Protein AF-A0A6M0RK38-F1 (afdb_monomer_lite)

Structure (mmCIF, N/CA/C/O backbone):
data_AF-A0A6M0RK38-F1
#
_entry.id   AF-A0A6M0RK38-F1
#
loop_
_atom_site.group_PDB
_atom_site.id
_atom_site.type_symbol
_atom_site.label_atom_id
_atom_site.label_alt_id
_atom_site.label_comp_id
_atom_site.label_asym_id
_atom_site.label_entity_id
_atom_site.label_seq_id
_atom_site.pdbx_PDB_ins_code
_atom_site.Cartn_x
_atom_site.Cartn_y
_atom_site.Cartn_z
_atom_site.occupancy
_atom_site.B_iso_or_equiv
_atom_site.auth_seq_id
_atom_site.auth_comp_id
_atom_site.auth_asym_id
_atom_site.auth_atom_id
_atom_site.pdbx_PDB_model_num
ATOM 1 N N . MET A 1 1 ? 7.622 -16.762 -21.973 1.00 44.66 1 MET A N 1
ATOM 2 C CA . MET A 1 1 ? 7.131 -17.547 -20.820 1.00 44.66 1 MET A CA 1
ATOM 3 C C . MET A 1 1 ? 8.033 -17.258 -19.632 1.00 44.66 1 MET A C 1
ATOM 5 O O . MET A 1 1 ? 9.150 -17.745 -19.630 1.00 44.66 1 MET A O 1
ATOM 9 N N . ALA A 1 2 ? 7.574 -16.433 -18.690 1.00 40.94 2 ALA A N 1
ATOM 10 C CA . ALA A 1 2 ? 8.084 -16.343 -17.318 1.00 40.94 2 ALA A CA 1
ATOM 11 C C . ALA A 1 2 ? 7.097 -15.469 -16.528 1.00 40.94 2 ALA A C 1
ATOM 13 O O . ALA A 1 2 ? 7.262 -14.258 -16.423 1.00 40.94 2 ALA A O 1
ATOM 14 N N . LYS A 1 3 ? 5.997 -16.068 -16.053 1.00 40.94 3 LYS A N 1
ATOM 15 C CA . LYS A 1 3 ? 5.196 -15.450 -14.992 1.00 40.94 3 LYS A CA 1
ATOM 16 C C . LYS A 1 3 ? 6.088 -15.484 -13.759 1.00 40.94 3 LYS A C 1
ATOM 18 O O . LYS A 1 3 ? 6.317 -16.564 -13.221 1.00 40.94 3 LYS A O 1
ATOM 23 N N . ALA A 1 4 ? 6.645 -14.340 -13.374 1.00 44.41 4 ALA A N 1
ATOM 24 C CA . ALA A 1 4 ? 7.278 -14.198 -12.076 1.00 44.41 4 ALA A CA 1
ATOM 25 C C . ALA A 1 4 ? 6.180 -14.431 -11.034 1.00 44.41 4 ALA A C 1
ATOM 27 O O . ALA A 1 4 ? 5.378 -13.549 -10.736 1.00 44.41 4 ALA A O 1
ATOM 28 N N . HIS A 1 5 ? 6.081 -15.672 -10.562 1.00 39.94 5 HIS A N 1
ATOM 29 C CA . HIS A 1 5 ? 5.394 -15.975 -9.326 1.00 39.94 5 HIS A CA 1
ATOM 30 C C . HIS A 1 5 ? 6.146 -15.191 -8.261 1.00 39.94 5 HIS A C 1
ATOM 32 O O . HIS A 1 5 ? 7.254 -15.561 -7.870 1.00 39.94 5 HIS A O 1
ATOM 38 N N . LEU A 1 6 ? 5.571 -14.057 -7.862 1.00 39.75 6 LEU A N 1
ATOM 39 C CA . LEU A 1 6 ? 5.964 -13.342 -6.665 1.00 39.75 6 LEU A CA 1
ATOM 40 C C . LEU A 1 6 ? 5.599 -14.266 -5.498 1.00 39.75 6 LEU A C 1
ATOM 42 O O . LEU A 1 6 ? 4.531 -14.173 -4.900 1.00 39.75 6 LEU A O 1
ATOM 46 N N . THR A 1 7 ? 6.443 -15.267 -5.267 1.00 42.00 7 THR A N 1
ATOM 47 C CA . THR A 1 7 ? 6.364 -16.152 -4.113 1.00 42.00 7 THR A CA 1
ATOM 48 C C . THR A 1 7 ? 6.836 -15.297 -2.954 1.00 42.00 7 THR A C 1
ATOM 50 O O . THR A 1 7 ? 8.022 -15.242 -2.643 1.00 42.00 7 THR A O 1
ATOM 53 N N . VAL A 1 8 ? 5.912 -14.515 -2.401 1.00 48.44 8 VAL A N 1
ATOM 54 C CA . VAL A 1 8 ? 6.134 -13.795 -1.154 1.00 48.44 8 VAL A CA 1
ATOM 55 C C . VAL A 1 8 ? 6.441 -14.874 -0.123 1.00 48.44 8 VAL A C 1
ATOM 57 O O . VAL A 1 8 ? 5.576 -15.691 0.199 1.00 48.44 8 VAL A O 1
ATOM 60 N N . ALA A 1 9 ? 7.699 -14.942 0.316 1.00 40.38 9 ALA A N 1
ATO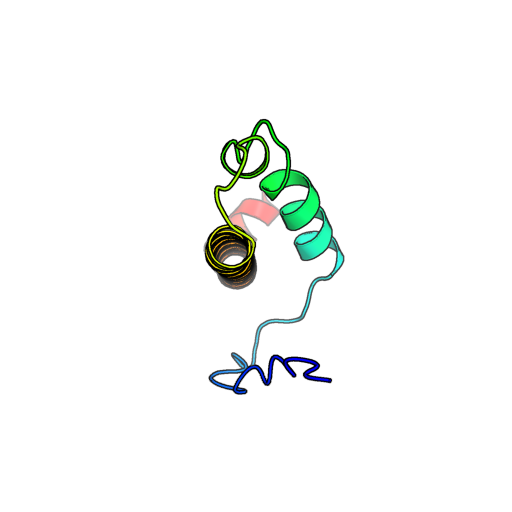M 61 C CA . ALA A 1 9 ? 8.087 -15.799 1.421 1.00 40.38 9 ALA A CA 1
ATOM 62 C C . ALA A 1 9 ? 7.178 -15.447 2.612 1.00 40.38 9 ALA A C 1
ATOM 64 O O . ALA A 1 9 ? 7.020 -14.258 2.908 1.00 40.38 9 ALA A O 1
ATOM 65 N N . PRO A 1 10 ? 6.536 -16.429 3.269 1.00 44.25 10 PRO A N 1
ATOM 66 C CA . PRO A 1 10 ? 5.641 -16.185 4.391 1.00 44.25 10 PRO A CA 1
ATOM 67 C C . PRO A 1 10 ? 6.478 -15.905 5.644 1.00 44.25 10 PRO A C 1
ATOM 69 O O . PRO A 1 10 ? 6.384 -16.604 6.647 1.00 44.25 10 PRO A O 1
ATOM 72 N N . GLU A 1 11 ? 7.364 -14.918 5.578 1.00 43.84 11 GLU A N 1
ATOM 73 C CA . GLU A 1 11 ? 8.113 -14.465 6.735 1.00 43.84 11 GLU A CA 1
ATOM 74 C C . GLU A 1 11 ? 7.219 -13.502 7.519 1.00 43.84 11 GLU A C 1
ATOM 76 O O . GLU A 1 11 ? 6.844 -12.431 7.043 1.00 43.84 11 GLU A O 1
ATOM 81 N N . ALA A 1 12 ? 6.844 -13.952 8.719 1.00 45.69 12 ALA A N 1
ATOM 82 C CA . ALA A 1 12 ? 6.070 -13.232 9.724 1.00 45.69 12 ALA A CA 1
ATOM 83 C C . ALA A 1 12 ? 4.649 -12.820 9.290 1.00 45.69 12 ALA A C 1
ATOM 85 O O . ALA A 1 12 ? 4.329 -11.642 9.127 1.00 45.69 12 ALA A O 1
ATOM 86 N N . TYR A 1 13 ? 3.737 -13.796 9.223 1.00 47.81 13 TYR A N 1
ATOM 87 C CA . TYR A 1 13 ? 2.343 -13.501 9.566 1.00 47.81 13 TYR A CA 1
ATOM 88 C C . TYR A 1 13 ? 2.330 -13.084 11.047 1.00 47.81 13 TYR A C 1
ATOM 90 O O . TYR A 1 13 ? 2.372 -13.936 11.934 1.00 47.81 13 TYR A O 1
ATOM 98 N N . GLU A 1 14 ? 2.365 -11.778 11.329 1.00 55.91 14 GLU A N 1
ATOM 99 C CA . GLU A 1 14 ? 2.142 -11.254 12.679 1.00 55.91 14 GLU A CA 1
ATOM 100 C C . GLU A 1 14 ? 0.756 -11.730 13.135 1.00 55.91 14 GLU A C 1
ATOM 102 O O . GLU A 1 14 ? -0.269 -11.295 12.612 1.00 55.91 14 GLU A O 1
ATOM 107 N N . SER A 1 15 ? 0.725 -12.678 14.074 1.00 52.97 15 SER A N 1
ATOM 108 C CA . SER A 1 15 ? -0.436 -13.505 14.435 1.00 52.97 15 SER A CA 1
ATOM 109 C C . SER A 1 15 ? -1.561 -12.766 15.182 1.00 52.97 15 SER A C 1
ATOM 111 O O . SER A 1 15 ? -2.266 -13.369 15.987 1.00 52.97 15 SER A O 1
ATOM 113 N N . GLY A 1 16 ? -1.738 -11.466 14.949 1.00 61.38 16 GLY A N 1
ATOM 114 C CA . GLY A 1 16 ? -2.728 -10.630 15.635 1.00 61.38 16 GLY A CA 1
ATOM 115 C C . GLY A 1 16 ? -3.270 -9.453 14.826 1.00 61.38 16 GLY A C 1
ATOM 116 O O . GLY A 1 16 ? -4.125 -8.727 15.330 1.00 61.38 16 GLY A O 1
ATOM 117 N N . LEU A 1 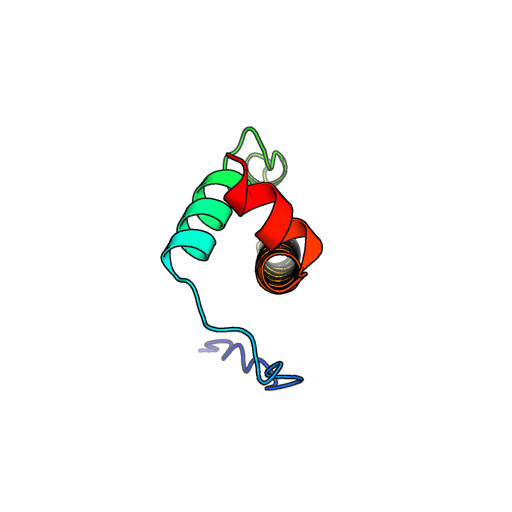17 ? -2.811 -9.237 13.590 1.00 68.56 17 LEU A N 1
ATOM 118 C CA . LEU A 1 17 ? -3.350 -8.183 12.732 1.00 68.56 17 LEU A CA 1
ATOM 119 C C . LEU A 1 17 ? -4.461 -8.755 11.847 1.00 68.56 17 LEU A C 1
ATOM 121 O O . LEU A 1 17 ? -4.218 -9.603 10.991 1.00 68.56 17 LEU A O 1
ATOM 125 N N . VAL A 1 18 ? -5.693 -8.289 12.060 1.00 81.75 18 VAL A N 1
ATOM 126 C CA . VAL A 1 18 ? -6.828 -8.619 11.190 1.00 81.75 18 VAL A CA 1
ATOM 127 C C . VAL A 1 18 ? -6.726 -7.774 9.924 1.00 81.75 18 VAL A C 1
ATOM 129 O O . VAL A 1 18 ? -6.555 -6.557 10.005 1.00 81.75 18 VAL A O 1
ATOM 132 N N . TRP A 1 19 ? -6.831 -8.421 8.763 1.00 83.75 19 TRP A N 1
ATOM 133 C CA . TRP A 1 19 ? -6.898 -7.728 7.481 1.00 83.75 19 TRP A CA 1
ATOM 134 C C . TRP A 1 19 ? -8.149 -6.842 7.416 1.00 83.75 19 TRP A C 1
ATOM 136 O O . TRP A 1 19 ? -9.279 -7.325 7.424 1.00 83.75 19 TRP A O 1
ATOM 146 N N . ASP A 1 20 ? -7.918 -5.540 7.349 1.00 88.38 20 ASP A N 1
ATOM 147 C CA . ASP A 1 20 ? -8.886 -4.493 7.044 1.00 88.38 20 ASP A CA 1
ATOM 148 C C . ASP A 1 20 ? -8.702 -4.055 5.579 1.00 88.38 20 ASP A C 1
ATOM 150 O O . ASP A 1 20 ? -7.769 -3.313 5.252 1.00 88.38 20 ASP A O 1
ATOM 154 N N . GLU A 1 21 ? -9.558 -4.570 4.694 1.00 88.00 21 GLU A N 1
ATOM 155 C CA . GLU A 1 21 ? -9.536 -4.279 3.255 1.00 88.00 21 GLU A CA 1
ATOM 156 C C . GLU A 1 21 ? -9.904 -2.824 2.949 1.00 88.00 21 GLU A C 1
ATOM 158 O O . GLU A 1 21 ? -9.327 -2.214 2.045 1.00 88.00 21 GLU A O 1
ATOM 163 N N . ALA A 1 22 ? -10.840 -2.251 3.711 1.00 89.12 22 ALA A N 1
ATOM 164 C CA . ALA A 1 22 ? -11.303 -0.883 3.512 1.00 89.12 22 ALA A CA 1
ATOM 165 C C . ALA A 1 22 ? -10.178 0.110 3.821 1.00 89.12 22 ALA A C 1
ATOM 167 O O . ALA A 1 22 ? -9.877 0.970 2.992 1.00 89.12 22 ALA A O 1
ATOM 168 N N . LEU A 1 23 ? -9.487 -0.080 4.950 1.00 89.31 23 LEU A N 1
ATOM 169 C CA . LEU A 1 23 ? -8.306 0.709 5.300 1.00 89.31 23 LEU A CA 1
ATOM 170 C C . LEU A 1 23 ? -7.206 0.578 4.243 1.00 89.31 23 LEU A C 1
ATOM 172 O O . LEU A 1 23 ? -6.600 1.575 3.855 1.00 89.31 23 LEU A O 1
ATOM 176 N N . PHE A 1 24 ? -6.922 -0.643 3.782 1.00 92.31 24 PHE A N 1
ATOM 177 C CA . PHE A 1 24 ? -5.891 -0.841 2.767 1.00 92.31 24 PHE A CA 1
ATOM 178 C C . PHE A 1 24 ? -6.248 -0.132 1.455 1.00 92.31 24 PHE A C 1
ATOM 180 O O . PHE A 1 24 ? -5.398 0.531 0.862 1.00 92.31 24 PHE A O 1
ATOM 187 N N . THR A 1 25 ? -7.508 -0.228 1.030 1.00 91.19 25 THR A N 1
ATOM 188 C CA . THR A 1 25 ? -8.019 0.426 -0.181 1.00 91.19 25 THR A CA 1
ATOM 189 C C . THR A 1 25 ? -7.925 1.945 -0.075 1.00 91.19 25 THR A C 1
ATOM 191 O O . THR A 1 25 ? -7.440 2.599 -0.998 1.00 91.19 25 THR A O 1
ATOM 194 N N . GLU A 1 26 ? -8.322 2.514 1.063 1.00 93.06 26 GLU A N 1
ATOM 195 C CA . GLU A 1 26 ? -8.223 3.950 1.324 1.00 93.06 26 GLU A CA 1
ATOM 196 C C . GLU A 1 26 ? -6.762 4.424 1.279 1.00 93.06 26 GLU A C 1
ATOM 198 O O . GLU A 1 26 ? -6.432 5.372 0.557 1.00 93.06 26 GLU A O 1
ATOM 203 N N . LEU A 1 27 ? -5.862 3.712 1.965 1.00 92.81 27 LEU A N 1
ATOM 204 C CA . LEU A 1 27 ? -4.430 4.010 1.951 1.00 92.81 27 LEU A CA 1
ATOM 205 C C . LEU A 1 27 ? -3.847 3.924 0.548 1.00 92.81 27 LEU A C 1
ATOM 207 O O . LEU A 1 27 ? -3.141 4.840 0.145 1.00 92.81 27 LEU A O 1
ATOM 211 N N . ALA A 1 28 ? -4.150 2.870 -0.209 1.00 92.56 28 ALA A N 1
ATOM 212 C CA . ALA A 1 28 ? -3.668 2.721 -1.577 1.00 92.56 28 ALA A CA 1
ATOM 213 C C . ALA A 1 28 ? -4.168 3.871 -2.463 1.00 92.56 28 ALA A C 1
ATOM 215 O O . ALA A 1 28 ? -3.385 4.473 -3.196 1.00 92.56 28 ALA A O 1
ATOM 216 N N . SER A 1 29 ? -5.453 4.221 -2.341 1.00 91.38 29 SER A N 1
ATOM 217 C CA . SER A 1 29 ? -6.078 5.289 -3.124 1.00 91.38 29 SER A CA 1
ATOM 218 C C . SER A 1 29 ? -5.510 6.675 -2.829 1.00 91.38 29 SER A C 1
ATOM 220 O O . SER A 1 29 ? -5.525 7.523 -3.714 1.00 91.38 29 SER A O 1
ATOM 222 N N . THR A 1 30 ? -5.003 6.899 -1.613 1.00 89.88 30 THR A N 1
ATOM 223 C CA . THR A 1 30 ? -4.383 8.162 -1.188 1.00 89.88 30 THR A CA 1
ATOM 224 C C . THR A 1 30 ? -2.890 8.177 -1.501 1.00 89.88 30 THR A C 1
ATOM 226 O O . THR A 1 30 ? -2.377 9.130 -2.078 1.00 89.88 30 THR A O 1
ATOM 229 N N . PHE A 1 31 ? -2.185 7.101 -1.157 1.00 89.88 31 PHE A N 1
ATOM 230 C CA . PHE A 1 31 ? -0.740 6.976 -1.318 1.00 89.88 31 PHE A CA 1
ATOM 231 C C . PHE A 1 31 ? -0.319 7.002 -2.788 1.00 89.88 31 PHE A C 1
ATOM 233 O O . PHE A 1 31 ? 0.715 7.569 -3.117 1.00 89.88 31 PHE A O 1
ATOM 240 N N . LEU A 1 32 ? -1.126 6.424 -3.682 1.00 89.19 32 LEU A N 1
ATOM 241 C CA . LEU A 1 32 ? -0.840 6.383 -5.118 1.00 89.19 32 LEU A CA 1
ATOM 242 C C . LEU A 1 32 ? -1.369 7.606 -5.882 1.00 89.19 32 LEU A C 1
ATOM 244 O O . LEU A 1 32 ? -1.297 7.636 -7.111 1.00 89.19 32 LEU A O 1
ATOM 248 N N . GLN A 1 33 ? -1.893 8.628 -5.196 1.00 88.88 33 GLN A N 1
ATOM 249 C CA . GLN A 1 33 ? -2.259 9.872 -5.873 1.00 88.88 33 GLN A CA 1
ATOM 250 C C . GLN A 1 33 ? -0.998 10.559 -6.408 1.00 88.88 33 GLN A C 1
ATOM 252 O O . GLN A 1 33 ? -0.016 10.672 -5.673 1.00 88.88 33 GLN A O 1
ATOM 257 N N . PRO A 1 34 ? -1.016 11.109 -7.636 1.00 84.56 34 PRO A N 1
ATOM 258 C CA . PRO A 1 34 ? 0.142 11.808 -8.198 1.00 84.56 34 PRO A CA 1
ATOM 259 C C . PRO A 1 34 ? 0.642 12.980 -7.340 1.00 84.56 34 PRO A C 1
ATOM 261 O O . PRO A 1 34 ? 1.833 13.280 -7.336 1.00 84.56 34 PRO A O 1
ATOM 264 N N . SER A 1 35 ? -0.260 13.632 -6.598 1.00 85.81 35 SER A N 1
ATOM 265 C CA . SER A 1 35 ? 0.058 14.709 -5.651 1.00 85.81 35 SER A CA 1
ATOM 266 C C . SER A 1 35 ? 0.849 14.229 -4.432 1.00 85.81 35 SER A C 1
ATOM 268 O O . SER A 1 35 ? 1.639 14.992 -3.883 1.00 85.81 35 SER A O 1
ATOM 270 N N . VAL A 1 36 ? 0.635 12.982 -4.007 1.00 84.12 36 VAL A N 1
ATOM 271 C CA . VAL A 1 36 ? 1.290 12.362 -2.846 1.00 84.12 36 VAL A CA 1
ATOM 272 C C . VAL A 1 36 ? 2.562 11.634 -3.270 1.00 84.12 36 VAL A C 1
ATOM 274 O O . VAL A 1 36 ? 3.569 11.704 -2.566 1.00 84.12 36 VAL A O 1
ATOM 277 N N . GLN A 1 37 ? 2.544 10.999 -4.445 1.00 86.94 37 GLN A N 1
ATOM 278 C CA . GLN A 1 37 ? 3.655 10.218 -4.973 1.00 86.94 37 GLN A CA 1
ATOM 279 C C . GLN A 1 37 ? 4.105 10.722 -6.356 1.00 86.94 37 GLN A C 1
ATOM 281 O O . GLN A 1 37 ? 3.772 10.124 -7.383 1.00 86.94 37 GLN A O 1
ATOM 286 N N . PRO A 1 38 ? 4.942 11.775 -6.406 1.00 83.94 38 PRO A N 1
ATOM 287 C CA . PRO A 1 38 ? 5.412 12.369 -7.660 1.00 83.94 38 PRO A CA 1
ATOM 288 C C . PRO A 1 38 ? 6.188 11.395 -8.553 1.00 83.94 38 PRO A C 1
ATOM 290 O O . PRO A 1 38 ? 6.211 11.559 -9.768 1.00 83.94 38 PRO A O 1
ATOM 293 N N . LEU A 1 39 ? 6.798 10.358 -7.963 1.00 79.94 39 LEU A N 1
ATOM 294 C CA . LEU A 1 39 ? 7.526 9.320 -8.701 1.00 79.94 39 LEU A CA 1
ATOM 295 C C . LEU A 1 39 ? 6.638 8.577 -9.709 1.00 79.94 39 LEU A C 1
ATOM 297 O O . LEU A 1 39 ? 7.154 8.103 -10.711 1.00 79.94 39 LEU A O 1
ATOM 301 N N . LEU A 1 40 ? 5.320 8.514 -9.485 1.00 80.69 40 LEU A N 1
ATOM 302 C CA . LEU A 1 40 ? 4.375 7.908 -10.429 1.00 80.69 40 LEU A CA 1
ATOM 303 C C . LEU A 1 40 ? 4.128 8.774 -11.674 1.00 80.69 40 LEU A C 1
ATOM 305 O O . LEU A 1 40 ? 3.661 8.264 -12.688 1.00 80.69 40 LEU A O 1
ATOM 309 N N . ALA A 1 41 ? 4.423 10.075 -11.606 1.00 80.19 41 ALA A N 1
ATOM 310 C CA . ALA A 1 41 ? 4.262 11.007 -12.721 1.00 80.19 41 ALA A CA 1
ATOM 311 C C . ALA A 1 41 ? 5.532 11.138 -13.582 1.00 80.19 41 ALA A C 1
ATOM 313 O O . ALA A 1 41 ? 5.502 11.790 -14.628 1.00 80.19 41 ALA A O 1
ATOM 314 N N . SER A 1 42 ? 6.643 10.532 -13.155 1.00 82.88 42 SER A N 1
ATOM 315 C CA . SER A 1 42 ? 7.922 10.596 -13.858 1.00 82.88 42 SER A CA 1
ATOM 316 C C . SER A 1 42 ? 8.058 9.471 -14.889 1.00 82.88 42 SER A C 1
ATOM 318 O O . SER A 1 42 ? 7.698 8.329 -14.604 1.00 82.88 42 SER A O 1
ATOM 320 N N . PRO A 1 43 ? 8.612 9.747 -16.082 1.00 87.00 43 PRO A N 1
ATOM 321 C CA . PRO A 1 43 ? 8.987 8.693 -17.013 1.00 87.00 43 PRO A CA 1
ATOM 322 C C . PRO A 1 43 ? 10.194 7.906 -16.480 1.00 87.00 43 PRO A C 1
ATOM 324 O O . PRO A 1 43 ? 11.133 8.492 -15.941 1.00 87.00 43 PRO A O 1
ATOM 327 N N . PHE A 1 44 ? 10.192 6.589 -16.691 1.00 90.06 44 PHE A N 1
ATOM 328 C CA . PHE A 1 44 ? 11.311 5.698 -16.366 1.00 90.06 44 PHE A CA 1
ATOM 329 C C . PHE A 1 44 ? 12.074 5.305 -17.634 1.00 90.06 44 PHE A C 1
ATOM 331 O O . PHE A 1 44 ? 11.475 5.147 -18.701 1.00 90.06 44 PHE A O 1
ATOM 338 N N . ALA A 1 45 ? 13.393 5.129 -17.531 1.00 89.31 45 ALA A N 1
ATOM 339 C CA . ALA A 1 45 ? 14.246 4.807 -18.674 1.00 89.31 45 ALA A CA 1
ATOM 340 C C . ALA A 1 45 ? 14.084 3.349 -19.134 1.00 89.31 45 ALA A C 1
ATOM 342 O O . ALA A 1 45 ? 14.371 3.019 -20.285 1.00 89.31 45 ALA A O 1
ATOM 343 N N . SER A 1 46 ? 13.617 2.465 -18.248 1.00 93.81 46 SER A N 1
ATOM 344 C CA . SER A 1 46 ? 13.382 1.054 -18.553 1.00 93.81 46 SER A CA 1
ATOM 345 C C . SER A 1 46 ? 12.237 0.460 -17.732 1.00 93.81 46 SER A C 1
ATOM 347 O O . SER A 1 46 ? 11.825 1.004 -16.708 1.00 93.81 46 SER A O 1
ATOM 349 N N . ARG A 1 47 ? 11.738 -0.703 -18.172 1.00 91.50 47 ARG A N 1
ATOM 350 C CA . ARG A 1 47 ? 10.756 -1.486 -17.403 1.00 91.50 47 ARG A CA 1
ATOM 351 C C . ARG A 1 47 ? 11.324 -1.995 -16.080 1.00 91.50 47 ARG A C 1
ATOM 353 O O . ARG A 1 47 ? 10.591 -2.040 -15.101 1.00 91.50 47 ARG A O 1
ATOM 360 N N . ASP A 1 48 ? 12.603 -2.358 -16.055 1.00 92.75 48 ASP A N 1
ATOM 361 C CA . ASP A 1 48 ? 13.254 -2.877 -14.849 1.00 92.75 48 ASP A CA 1
ATOM 362 C C . ASP A 1 48 ? 13.364 -1.788 -13.777 1.00 92.75 48 ASP A C 1
ATOM 364 O O . ASP A 1 48 ? 13.091 -2.033 -12.606 1.00 92.75 48 ASP A O 1
ATOM 368 N N . GLU A 1 49 ? 13.679 -0.557 -14.186 1.00 89.38 49 GLU A N 1
ATOM 369 C CA . GLU A 1 49 ? 13.682 0.607 -13.297 1.00 89.38 49 GLU A CA 1
ATOM 370 C C . GLU A 1 49 ? 12.286 0.893 -12.725 1.00 89.38 49 GLU A C 1
ATOM 372 O O . GLU A 1 49 ? 12.142 1.061 -11.513 1.00 89.38 49 GLU A O 1
ATOM 377 N N . ALA A 1 50 ? 11.249 0.870 -13.570 1.00 89.50 50 ALA A N 1
ATOM 378 C CA . ALA A 1 50 ? 9.869 1.036 -13.119 1.00 89.50 50 ALA A CA 1
ATOM 379 C C . ALA A 1 50 ? 9.469 -0.048 -12.101 1.00 89.50 50 ALA A C 1
ATOM 381 O O . ALA A 1 50 ? 8.907 0.269 -11.056 1.00 89.50 50 ALA A O 1
ATOM 382 N N . ALA A 1 51 ? 9.830 -1.311 -12.349 1.00 90.38 51 ALA A N 1
ATOM 383 C CA . ALA A 1 51 ? 9.524 -2.4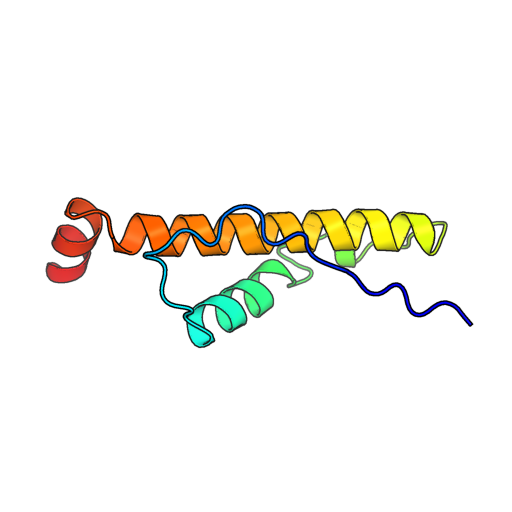25 -11.451 1.00 90.38 51 ALA A CA 1
ATOM 384 C C . ALA A 1 51 ? 10.207 -2.296 -10.075 1.00 90.38 51 ALA A C 1
ATOM 386 O O . ALA A 1 51 ? 9.615 -2.646 -9.052 1.00 90.38 51 ALA A O 1
ATOM 387 N N . ILE A 1 52 ? 11.437 -1.769 -10.023 1.00 91.44 52 ILE A N 1
ATOM 388 C CA . ILE A 1 52 ? 12.133 -1.494 -8.755 1.00 91.44 52 ILE A CA 1
ATOM 389 C C . ILE A 1 52 ? 11.365 -0.444 -7.948 1.00 91.44 52 ILE A C 1
ATOM 391 O O . ILE A 1 52 ? 11.132 -0.634 -6.751 1.00 91.44 52 ILE A O 1
ATOM 395 N N . VAL A 1 53 ? 10.949 0.645 -8.598 1.00 89.81 53 VAL A N 1
ATOM 396 C CA . VAL A 1 53 ? 10.186 1.718 -7.949 1.00 89.81 53 VAL A CA 1
ATOM 397 C C . VAL A 1 53 ? 8.818 1.211 -7.492 1.00 89.81 53 VAL A C 1
ATOM 399 O O . VAL A 1 53 ? 8.448 1.431 -6.341 1.00 89.81 53 VAL A O 1
ATOM 402 N N . GLU A 1 54 ? 8.099 0.459 -8.327 1.00 90.25 54 GLU A N 1
ATOM 403 C CA . GLU A 1 54 ? 6.836 -0.192 -7.951 1.00 90.25 54 GLU A CA 1
ATOM 404 C C . GLU A 1 54 ? 6.993 -1.070 -6.701 1.00 90.25 54 GLU A C 1
ATOM 406 O O . GLU A 1 54 ? 6.192 -0.968 -5.769 1.00 90.25 54 GLU A O 1
ATOM 411 N N . GLY A 1 55 ? 8.055 -1.880 -6.629 1.00 89.94 55 GLY A N 1
ATOM 412 C CA . GLY A 1 55 ? 8.350 -2.711 -5.460 1.00 89.94 55 GLY A CA 1
ATOM 413 C C . GLY A 1 55 ? 8.586 -1.894 -4.185 1.00 89.94 55 GLY A C 1
ATOM 414 O O . GLY A 1 55 ? 8.058 -2.227 -3.121 1.00 89.94 55 GLY A O 1
ATOM 415 N N . GLN A 1 56 ? 9.325 -0.787 -4.283 1.00 90.12 56 GLN A N 1
ATOM 416 C CA . GLN A 1 56 ? 9.564 0.122 -3.156 1.00 90.12 56 GLN A CA 1
ATOM 417 C C . GLN A 1 56 ? 8.274 0.803 -2.676 1.00 90.12 56 GLN A C 1
ATOM 419 O O . GLN A 1 56 ? 8.052 0.938 -1.467 1.00 90.12 56 GLN A O 1
ATOM 424 N N . LEU A 1 57 ? 7.403 1.203 -3.607 1.00 90.69 57 LEU A N 1
ATOM 425 C CA . LEU A 1 57 ? 6.102 1.796 -3.295 1.00 90.69 57 LEU A CA 1
ATOM 426 C C . LEU A 1 57 ? 5.179 0.790 -2.611 1.00 90.69 57 LEU A C 1
ATOM 428 O O . LEU A 1 57 ? 4.612 1.098 -1.562 1.00 90.69 57 LEU A O 1
ATOM 432 N N . ALA A 1 58 ? 5.086 -0.428 -3.148 1.00 90.25 58 ALA A N 1
ATOM 433 C CA . ALA A 1 58 ? 4.303 -1.504 -2.554 1.00 90.25 58 ALA A CA 1
ATOM 434 C C . ALA A 1 58 ? 4.772 -1.815 -1.123 1.00 90.25 58 ALA A C 1
ATOM 436 O O . ALA A 1 58 ? 3.954 -1.903 -0.204 1.00 90.25 58 ALA A O 1
ATOM 437 N N . GLN A 1 59 ? 6.087 -1.897 -0.898 1.00 89.75 59 GLN A N 1
ATOM 438 C CA . GLN A 1 59 ? 6.640 -2.129 0.436 1.00 89.75 59 GLN A CA 1
ATOM 439 C C . GLN A 1 59 ? 6.313 -0.982 1.403 1.00 89.75 59 GLN A C 1
ATOM 441 O O . GLN A 1 59 ? 5.966 -1.222 2.561 1.00 89.75 59 GLN A O 1
ATOM 446 N N . SER A 1 60 ? 6.396 0.264 0.936 1.00 89.81 60 SER A N 1
ATOM 447 C CA . SER A 1 60 ? 6.089 1.452 1.740 1.00 89.81 60 SER A CA 1
ATOM 448 C C . SER A 1 60 ? 4.614 1.505 2.142 1.00 89.81 60 SER A C 1
ATOM 450 O O . SER A 1 60 ? 4.300 1.785 3.304 1.00 89.81 60 SER A O 1
ATOM 452 N N . LEU A 1 61 ? 3.713 1.165 1.217 1.00 90.44 61 LEU A N 1
ATOM 453 C CA . LEU A 1 61 ? 2.279 1.061 1.474 1.00 90.44 61 LEU A CA 1
ATOM 454 C C . LEU A 1 61 ? 1.978 -0.020 2.521 1.00 90.44 61 LEU A C 1
ATOM 456 O O . LEU A 1 61 ? 1.311 0.258 3.517 1.00 90.44 61 LEU A O 1
ATOM 460 N N . VAL A 1 62 ? 2.527 -1.227 2.350 1.00 90.56 62 VAL A N 1
ATOM 461 C CA . VAL A 1 62 ? 2.339 -2.339 3.298 1.00 90.56 62 VAL A CA 1
ATOM 462 C C . VAL A 1 62 ? 2.884 -1.991 4.685 1.00 90.56 62 VAL A C 1
ATOM 464 O O . VAL A 1 62 ? 2.230 -2.261 5.691 1.00 90.56 62 VAL A O 1
ATOM 467 N N . ASN A 1 63 ? 4.050 -1.349 4.763 1.00 90.25 63 ASN A N 1
ATOM 468 C CA . ASN A 1 63 ? 4.625 -0.911 6.036 1.00 90.25 63 ASN A CA 1
ATOM 469 C C . ASN A 1 63 ? 3.744 0.131 6.738 1.00 90.25 63 ASN A C 1
ATOM 471 O O . ASN A 1 63 ? 3.572 0.078 7.956 1.00 90.25 63 ASN A O 1
ATOM 475 N N . SER A 1 64 ? 3.170 1.061 5.974 1.00 89.94 64 SER A N 1
ATOM 476 C CA . SER A 1 64 ? 2.272 2.093 6.502 1.00 89.94 64 SER A CA 1
ATOM 477 C C . SER A 1 64 ? 0.972 1.478 7.014 1.00 89.94 64 SER A C 1
ATOM 479 O O . SER A 1 64 ? 0.552 1.765 8.132 1.00 89.94 64 SER A O 1
ATOM 481 N N . TYR A 1 65 ? 0.393 0.559 6.243 1.00 91.25 65 TYR A N 1
ATOM 482 C CA . TYR A 1 65 ? -0.778 -0.211 6.641 1.00 91.25 65 TYR A CA 1
ATOM 483 C C . TYR A 1 65 ? -0.550 -0.986 7.946 1.00 91.25 65 TYR A C 1
ATOM 485 O O . TYR A 1 65 ? -1.317 -0.832 8.897 1.00 91.25 65 TYR A O 1
ATOM 493 N N . ARG A 1 66 ? 0.549 -1.750 8.037 1.00 88.62 66 ARG A N 1
ATOM 494 C CA . ARG A 1 66 ? 0.911 -2.496 9.254 1.00 88.62 66 ARG A CA 1
ATOM 495 C C . ARG A 1 66 ? 1.062 -1.578 10.459 1.00 88.62 66 ARG A C 1
ATOM 497 O O . ARG A 1 66 ? 0.510 -1.870 11.514 1.00 88.62 66 ARG A O 1
ATOM 504 N N . ARG A 1 67 ? 1.746 -0.441 10.294 1.00 88.31 67 ARG A N 1
ATOM 505 C CA . ARG A 1 67 ? 1.912 0.549 11.365 1.00 88.31 67 ARG A CA 1
ATOM 506 C C . ARG A 1 67 ? 0.563 1.049 11.885 1.00 88.31 67 ARG A C 1
ATOM 508 O O . ARG A 1 67 ? 0.394 1.147 13.095 1.00 88.31 67 ARG A O 1
ATOM 515 N N . ILE A 1 68 ? -0.391 1.345 11.002 1.00 87.50 68 ILE A N 1
ATOM 516 C CA . ILE A 1 68 ? -1.725 1.814 11.405 1.00 87.50 68 ILE A CA 1
ATOM 517 C C . ILE A 1 68 ? -2.484 0.716 12.150 1.00 87.50 68 ILE A C 1
ATOM 519 O O . ILE A 1 68 ? -3.069 0.986 13.199 1.00 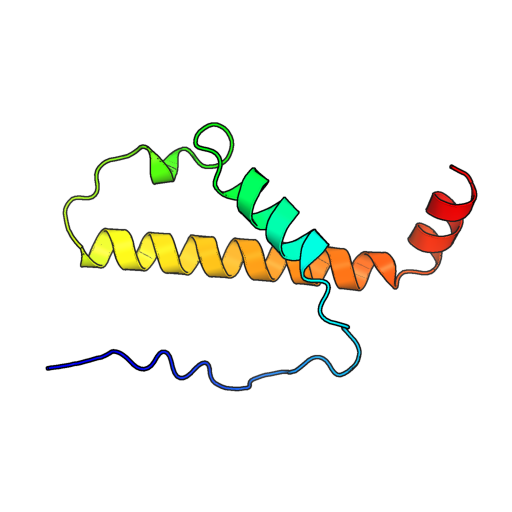87.50 68 ILE A O 1
ATOM 523 N N . LEU A 1 69 ? -2.445 -0.526 11.659 1.00 86.81 69 LEU A N 1
ATOM 524 C CA . LEU A 1 69 ? -3.073 -1.648 12.356 1.00 86.81 69 LEU A CA 1
ATOM 525 C C . LEU A 1 69 ? -2.482 -1.854 13.757 1.00 86.81 69 LEU A C 1
ATOM 527 O O . LEU A 1 69 ? -3.235 -2.014 14.714 1.00 86.81 69 LEU A O 1
ATOM 531 N N . GLN A 1 70 ? -1.157 -1.777 13.896 1.00 84.31 70 GLN A N 1
ATOM 532 C CA . GLN A 1 70 ? -0.475 -1.874 15.189 1.00 84.31 70 GLN A CA 1
ATOM 533 C C . GLN A 1 70 ? -0.856 -0.710 16.120 1.00 84.31 70 GLN A C 1
ATOM 535 O O . GLN A 1 70 ? -1.139 -0.924 17.295 1.00 84.31 70 GLN A O 1
ATOM 540 N N . GLN A 1 71 ? -0.936 0.521 15.605 1.00 82.50 71 GLN A N 1
ATOM 541 C CA . GLN A 1 71 ? -1.347 1.692 16.389 1.00 82.50 71 GLN A CA 1
ATOM 542 C C . GLN A 1 71 ? -2.795 1.603 16.878 1.00 82.50 71 GLN A C 1
ATOM 544 O O . GLN A 1 71 ? -3.075 2.009 18.000 1.00 82.50 71 GLN A O 1
ATOM 549 N N . ARG A 1 72 ? -3.716 1.035 16.090 1.00 78.06 72 ARG A N 1
ATOM 550 C CA . ARG A 1 72 ? -5.106 0.794 16.525 1.00 78.06 72 ARG A CA 1
ATOM 551 C C . ARG A 1 72 ? -5.207 -0.195 17.693 1.00 78.06 72 ARG A C 1
ATOM 553 O O . ARG A 1 72 ? -6.216 -0.204 18.398 1.00 78.06 72 ARG A O 1
ATOM 560 N N . GLN A 1 73 ? -4.182 -1.016 17.905 1.00 73.31 73 GLN A N 1
ATOM 561 C CA . GLN A 1 73 ? -4.081 -1.917 19.052 1.00 73.31 73 GLN A CA 1
ATOM 562 C C . GLN A 1 73 ? -3.424 -1.252 20.275 1.00 73.31 73 GLN A C 1
ATOM 564 O O . GLN A 1 73 ? -3.498 -1.809 21.369 1.00 73.31 73 GLN A O 1
ATOM 569 N N . ASP A 1 74 ? -2.820 -0.061 20.137 1.00 75.88 74 ASP A N 1
ATOM 570 C CA . ASP A 1 74 ? -2.291 0.695 21.279 1.00 75.88 74 ASP A CA 1
ATOM 571 C C . ASP A 1 74 ? -3.456 1.241 22.119 1.00 75.88 74 ASP A C 1
ATOM 573 O O . ASP A 1 74 ? -4.303 2.011 21.653 1.00 75.88 74 ASP A O 1
ATOM 577 N N . VAL A 1 75 ? -3.471 0.857 23.396 1.00 67.06 75 VAL A N 1
ATOM 578 C CA . VAL A 1 75 ? -4.487 1.239 24.386 1.00 67.06 75 VAL A CA 1
ATOM 579 C C . VAL A 1 75 ? -4.659 2.760 24.472 1.00 67.06 75 VAL A C 1
ATOM 581 O O . VAL A 1 75 ? -5.771 3.243 24.670 1.00 67.06 75 VAL A O 1
ATOM 584 N N . ARG A 1 76 ? -3.593 3.542 24.268 1.00 68.00 76 ARG A N 1
ATOM 585 C CA . ARG A 1 76 ? -3.658 5.013 24.306 1.00 68.00 76 ARG A CA 1
ATOM 586 C C . ARG A 1 76 ? -4.388 5.596 23.099 1.00 68.00 76 ARG A C 1
ATOM 588 O O . ARG A 1 76 ? -5.110 6.577 23.244 1.00 68.00 76 ARG A O 1
ATOM 595 N N . VAL A 1 77 ? -4.235 4.986 21.922 1.00 66.94 77 VAL A N 1
ATOM 596 C CA . VAL A 1 77 ? -4.961 5.387 20.706 1.00 66.94 77 VAL A CA 1
ATOM 597 C C . VAL A 1 77 ? -6.440 5.041 20.842 1.00 66.94 77 VAL A C 1
ATOM 599 O O . VAL A 1 77 ? -7.293 5.848 20.488 1.00 66.94 77 VAL A O 1
ATOM 602 N N . GLN A 1 78 ? -6.761 3.885 21.425 1.00 62.50 78 GLN A N 1
ATOM 603 C CA . GL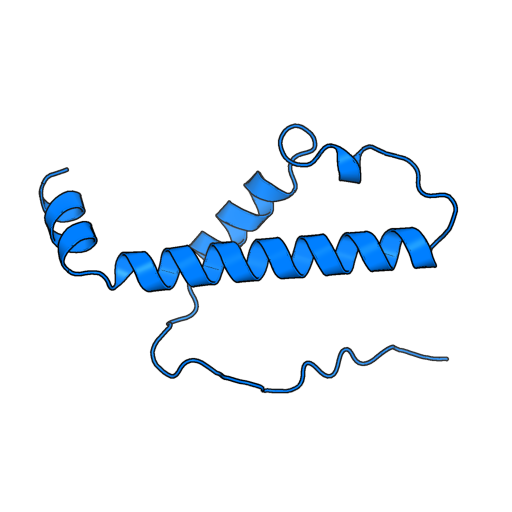N A 1 78 ? -8.146 3.500 21.708 1.00 62.50 78 GLN A CA 1
ATOM 604 C C . GLN A 1 78 ? -8.816 4.450 22.707 1.00 62.50 78 GLN A C 1
ATOM 606 O O . GLN A 1 78 ? -9.950 4.865 22.487 1.00 62.50 78 GLN A O 1
ATOM 611 N N . GLN A 1 79 ? -8.105 4.841 23.769 1.00 65.50 79 GLN A N 1
ATOM 612 C CA . GLN A 1 79 ? -8.593 5.827 24.736 1.00 65.50 79 GLN A CA 1
ATOM 613 C C . GLN A 1 79 ? -8.821 7.201 24.099 1.00 65.50 79 GLN A C 1
ATOM 615 O O . GLN A 1 79 ? -9.828 7.834 24.392 1.00 65.50 79 GLN A O 1
ATOM 620 N N . LEU A 1 80 ? -7.927 7.652 23.213 1.00 65.88 80 LEU A N 1
ATOM 621 C CA . LEU A 1 80 ? -8.097 8.920 22.504 1.00 65.88 80 LEU A CA 1
ATOM 622 C C . LEU A 1 80 ? -9.286 8.876 21.532 1.00 65.88 80 LEU A C 1
ATOM 624 O O . LEU A 1 80 ? -10.096 9.795 21.523 1.00 65.88 80 LEU A O 1
ATOM 628 N N . ASN A 1 81 ? -9.422 7.797 20.757 1.00 59.22 81 ASN A N 1
ATOM 629 C CA . ASN A 1 81 ? -10.541 7.618 19.829 1.00 59.22 81 ASN A CA 1
ATOM 630 C C . ASN A 1 81 ? -11.894 7.506 20.545 1.00 59.22 81 ASN A C 1
ATOM 632 O O . ASN A 1 81 ? -12.908 7.826 19.947 1.00 59.22 81 ASN A O 1
ATOM 636 N N . ALA A 1 82 ? -11.928 7.062 21.805 1.00 62.59 82 ALA A N 1
ATOM 637 C CA . ALA A 1 82 ? -13.154 7.010 22.602 1.00 62.59 82 ALA A CA 1
ATOM 638 C C . ALA A 1 82 ? -13.609 8.386 23.134 1.00 62.59 82 ALA A C 1
ATOM 640 O O . ALA A 1 82 ? -14.698 8.490 23.696 1.00 62.59 82 ALA A O 1
ATOM 641 N N . LEU A 1 83 ? -12.773 9.423 23.006 1.00 66.00 83 LEU A N 1
ATOM 642 C CA . LEU A 1 83 ? -13.063 10.796 23.436 1.00 66.00 83 LEU A CA 1
ATOM 643 C C . LEU A 1 83 ? -13.481 11.720 22.275 1.00 66.00 83 LEU A C 1
ATOM 645 O O . LEU A 1 83 ? -13.790 12.886 22.529 1.00 66.00 83 LEU A O 1
ATOM 649 N N . LEU A 1 84 ? -13.458 11.220 21.035 1.00 53.16 84 LEU A N 1
ATOM 650 C CA . LEU A 1 84 ? -13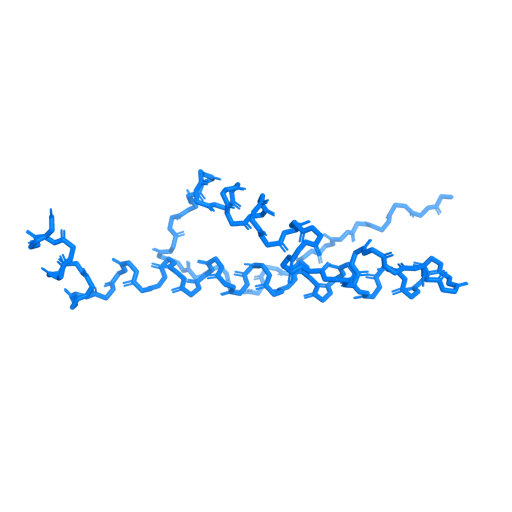.868 11.907 19.803 1.00 53.16 84 LEU A CA 1
ATOM 651 C C . LEU A 1 84 ? -15.200 11.343 19.298 1.00 53.16 84 LEU A C 1
ATOM 653 O O . LEU A 1 84 ? -15.989 12.149 18.759 1.00 53.16 84 LEU A O 1
#

Sequence (84 aa):
MAKAHLTVAPEAYESGLVWDEALFTELASTFLQPSVQPLLASPFASRDEAAIVEGQLAQSLVNSYRRILQQRQDVRVQQLNALL

Radius of gyration: 16.54 Å; chains: 1; bounding box: 28×32×46 Å

Organism: NCBI:txid2292702

Secondary structure (DSSP, 8-state):
--------------TT----HHHHHHHHHHHTSTTT-GGGGSPPSSHHHHHHHHHHHHHHHHHHHHHHHHHHTSHHHHHHHTT-

pLDDT: mean 76.7, std 17.55, range [39.75, 93.81]

Foldseek 3Di:
DDPPPPPPPCDDPPVPQDDDPVLLVVLCVVCPPCVNPVVNVDDDPDPVRVVVVVVVSVVVSVVVSVVVSVCCVPPVSVVVVVVD